Protein AF-A0A8T2N1J2-F1 (afdb_monomer)

Sequence (140 aa):
MSVLRSAQTMQNAIAAMQRLYGLNVTGRLDKTTIDWMKKPRCGVPDQQGGGSKLNVRKRRYALTGQKWQHKHITYSIKNVTPKVGVSETHDAIRRAFDVWQNVTPLRFEAVPYSALENGRRDVDITIIFASGFHGDSSPF

Mean predicted aligned error: 7.98 Å

Radius of gyration: 19.98 Å; Cα contacts (8 Å, |Δi|>4): 102; chains: 1; bounding box: 44×34×48 Å

Organism: NCBI:txid121402

Structure (mmCIF, N/CA/C/O backbone):
data_AF-A0A8T2N1J2-F1
#
_entry.id   AF-A0A8T2N1J2-F1
#
loop_
_atom_site.group_PDB
_atom_site.id
_atom_site.type_symbol
_atom_site.label_atom_id
_atom_site.label_alt_id
_atom_site.label_comp_id
_atom_site.label_asym_id
_atom_site.label_entity_id
_atom_site.label_seq_id
_atom_site.pdbx_PDB_ins_code
_atom_site.Cartn_x
_atom_site.Cartn_y
_atom_site.Cartn_z
_atom_site.occupancy
_atom_site.B_iso_or_equiv
_atom_site.auth_seq_id
_atom_site.auth_comp_id
_atom_site.auth_asym_id
_atom_site.auth_atom_id
_atom_site.pdbx_PDB_model_num
ATOM 1 N N . MET A 1 1 ? 4.612 20.631 18.679 1.00 34.44 1 MET A N 1
ATOM 2 C CA . MET A 1 1 ? 3.423 21.100 19.426 1.00 34.44 1 MET A CA 1
ATOM 3 C C . MET A 1 1 ? 2.444 19.939 19.548 1.00 34.44 1 MET A C 1
ATOM 5 O O . MET A 1 1 ? 1.762 19.625 18.583 1.00 34.44 1 MET A O 1
ATOM 9 N N . SER A 1 2 ? 2.453 19.232 20.683 1.00 43.12 2 SER A N 1
ATOM 10 C CA . SER A 1 2 ? 1.501 18.147 20.954 1.00 43.12 2 SER A CA 1
ATOM 11 C C . SER A 1 2 ? 0.133 18.766 21.230 1.00 43.12 2 SER A C 1
ATOM 13 O O . SER A 1 2 ? -0.025 19.502 22.201 1.00 43.12 2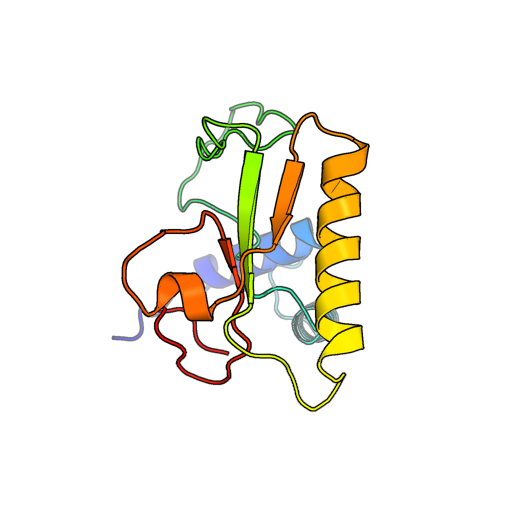 SER A O 1
ATOM 15 N N . VAL A 1 3 ? -0.842 18.532 20.353 1.00 56.34 3 VAL A N 1
ATOM 16 C CA . VAL A 1 3 ? -2.223 18.952 20.603 1.00 56.34 3 VAL A CA 1
ATOM 17 C C . VAL A 1 3 ? -2.796 17.976 21.626 1.00 56.34 3 VAL A C 1
ATOM 19 O O . VAL A 1 3 ? -3.060 16.821 21.291 1.00 56.34 3 VAL A O 1
ATOM 22 N N . LEU A 1 4 ? -2.956 18.414 22.878 1.00 55.84 4 LEU A N 1
ATOM 23 C CA . LEU A 1 4 ? -3.647 17.636 23.907 1.00 55.84 4 LEU A CA 1
ATOM 24 C C . LEU A 1 4 ? -5.074 17.353 23.419 1.00 55.84 4 LEU A C 1
ATOM 26 O O . LEU A 1 4 ? -5.925 18.241 23.378 1.00 55.84 4 LEU A O 1
ATOM 30 N N . ARG A 1 5 ? -5.334 16.115 22.989 1.00 72.38 5 ARG A N 1
ATOM 31 C CA . ARG A 1 5 ? -6.683 15.680 22.621 1.00 72.38 5 ARG A CA 1
ATOM 32 C C . ARG A 1 5 ? -7.492 15.487 23.896 1.00 72.38 5 ARG A C 1
ATOM 34 O O . ARG A 1 5 ? -7.012 14.865 24.841 1.00 72.38 5 ARG A O 1
ATOM 41 N N . SER A 1 6 ? -8.725 15.990 23.912 1.00 86.25 6 SER A N 1
ATOM 42 C CA . SER A 1 6 ? -9.620 15.773 25.051 1.00 86.25 6 SER A CA 1
ATOM 43 C C . SER A 1 6 ? -9.864 14.273 25.274 1.00 86.25 6 SER A C 1
ATOM 45 O O . SER A 1 6 ? -9.854 13.485 24.320 1.00 86.25 6 SER A O 1
ATOM 47 N N . ALA A 1 7 ? -10.138 13.879 26.520 1.00 88.06 7 ALA A N 1
ATOM 48 C CA . ALA A 1 7 ? -10.498 12.499 26.852 1.00 88.06 7 ALA A CA 1
ATOM 49 C C . ALA A 1 7 ? -11.691 12.005 26.012 1.00 88.06 7 ALA A C 1
ATOM 51 O O . ALA A 1 7 ? -11.668 10.889 25.494 1.00 88.06 7 ALA A O 1
ATOM 52 N N . GLN A 1 8 ? -12.677 12.878 25.776 1.00 88.56 8 GLN A N 1
ATOM 53 C CA . GLN A 1 8 ? -13.832 12.578 24.932 1.00 88.56 8 GLN A CA 1
ATOM 54 C C . GLN A 1 8 ? -13.435 12.309 23.475 1.00 88.56 8 GLN A C 1
ATOM 56 O O . GLN A 1 8 ? -13.939 11.379 22.847 1.00 88.56 8 GLN A O 1
ATOM 61 N N . THR A 1 9 ? -12.508 13.100 22.925 1.00 89.25 9 THR A N 1
ATOM 62 C CA . THR A 1 9 ? -11.993 12.897 21.563 1.00 89.25 9 THR A CA 1
ATOM 63 C C . THR A 1 9 ? -11.314 11.536 21.432 1.00 89.25 9 THR A C 1
ATOM 65 O O . THR A 1 9 ? -11.528 10.840 20.440 1.00 89.25 9 THR A O 1
ATOM 68 N N . MET A 1 10 ? -10.528 11.135 22.433 1.00 91.00 10 MET A N 1
ATOM 69 C CA . MET A 1 10 ? -9.857 9.834 22.448 1.00 91.00 10 MET A CA 1
ATOM 70 C C . MET A 1 10 ? -10.852 8.678 22.570 1.00 91.00 10 MET A C 1
ATOM 72 O O . MET A 1 10 ? -10.769 7.724 21.801 1.00 91.00 10 MET A O 1
ATOM 76 N N . GLN A 1 11 ? -11.834 8.790 23.466 1.00 94.12 11 GLN A N 1
ATOM 77 C CA . GLN A 1 11 ? -12.882 7.782 23.637 1.00 94.12 11 GLN A CA 1
ATOM 78 C C . GLN A 1 11 ? -13.684 7.570 22.343 1.00 94.12 11 GLN A C 1
ATOM 80 O O . GLN A 1 11 ? -13.913 6.435 21.923 1.00 94.12 11 GLN A O 1
ATOM 85 N N . ASN A 1 12 ? -14.052 8.660 21.664 1.00 92.62 12 ASN A N 1
ATOM 86 C CA . ASN A 1 12 ? -14.767 8.603 20.389 1.00 92.62 12 ASN A CA 1
ATOM 87 C C . ASN A 1 12 ? -13.917 7.963 19.281 1.00 92.62 12 ASN A C 1
ATOM 89 O O . ASN A 1 12 ? -14.438 7.184 18.483 1.00 92.62 12 ASN A O 1
ATOM 93 N N . ALA A 1 13 ? -12.614 8.258 19.237 1.00 92.25 13 ALA A N 1
ATOM 94 C CA . ALA A 1 13 ? -11.695 7.659 18.271 1.00 92.25 13 ALA A CA 1
ATOM 95 C C . ALA A 1 13 ? -11.524 6.148 18.501 1.00 92.25 13 ALA A C 1
ATOM 97 O O . ALA A 1 13 ? -11.576 5.371 17.547 1.00 92.25 13 ALA A O 1
ATOM 98 N N . ILE A 1 14 ? -11.399 5.719 19.762 1.00 95.19 14 ILE A N 1
ATOM 99 C CA . ILE A 1 14 ? -11.339 4.298 20.125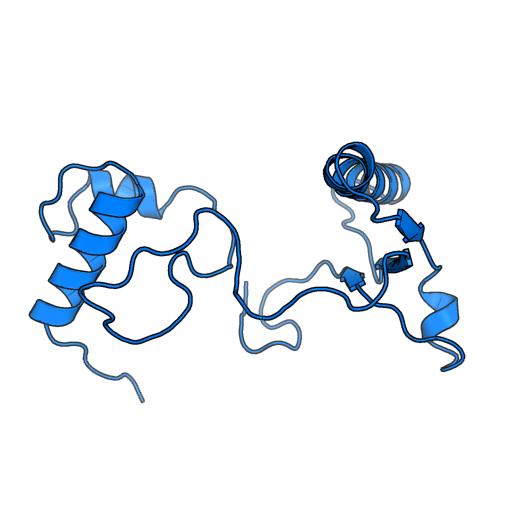 1.00 95.19 14 ILE A CA 1
ATOM 100 C C . ILE A 1 14 ? -12.637 3.593 19.722 1.00 95.19 14 ILE A C 1
ATOM 102 O O . ILE A 1 14 ? -12.593 2.560 19.058 1.00 95.19 14 ILE A O 1
ATOM 106 N N . ALA A 1 15 ? -13.793 4.181 20.036 1.00 95.06 15 ALA A N 1
ATOM 107 C CA . ALA A 1 15 ? -15.091 3.628 19.654 1.00 95.06 15 ALA A CA 1
ATOM 108 C C . ALA A 1 15 ? -15.268 3.530 18.126 1.00 95.06 15 ALA A C 1
ATOM 110 O O . ALA A 1 15 ? -15.899 2.596 17.626 1.00 95.06 15 ALA A O 1
ATOM 111 N N . ALA A 1 16 ? -14.723 4.485 17.365 1.00 93.25 16 ALA A N 1
ATOM 112 C CA . ALA A 1 16 ? -14.741 4.450 15.904 1.00 93.25 16 ALA A CA 1
ATOM 113 C C . ALA A 1 16 ? -13.889 3.299 15.348 1.00 93.25 16 ALA A C 1
ATOM 115 O O . ALA A 1 16 ? -14.363 2.572 14.475 1.00 93.25 16 ALA A O 1
ATOM 116 N N . MET A 1 17 ? -12.682 3.098 15.887 1.00 94.50 17 MET A N 1
ATOM 117 C CA . MET A 1 17 ? -11.821 1.966 15.535 1.00 94.50 17 MET A CA 1
ATOM 118 C C . MET A 1 17 ? -12.496 0.638 15.891 1.00 94.50 17 MET A C 1
ATOM 120 O O . MET A 1 17 ? -12.665 -0.208 15.019 1.00 94.50 17 MET A O 1
ATOM 124 N N . GLN A 1 18 ? -12.979 0.478 17.125 1.00 96.88 18 GLN A N 1
ATOM 125 C CA . GLN A 1 18 ? -13.670 -0.739 17.564 1.00 96.88 18 GLN A CA 1
ATOM 126 C C . GLN A 1 18 ? -14.821 -1.108 16.625 1.00 96.88 18 GLN A C 1
ATOM 128 O O . GLN A 1 18 ? -14.904 -2.245 16.173 1.00 96.88 18 GLN A O 1
ATOM 133 N N . ARG A 1 19 ? -15.657 -0.131 16.252 1.00 94.94 19 ARG A N 1
ATOM 134 C CA . ARG A 1 19 ? -16.758 -0.340 15.303 1.00 94.94 19 ARG A CA 1
ATOM 135 C C . ARG A 1 19 ? -16.269 -0.786 13.924 1.00 94.94 19 ARG A C 1
ATOM 137 O O . ARG A 1 19 ? -16.893 -1.655 13.326 1.00 94.94 19 ARG A O 1
ATOM 144 N N . LEU A 1 20 ? -15.188 -0.194 13.414 1.00 91.19 20 LEU A N 1
ATOM 145 C CA . LEU A 1 20 ? -14.639 -0.538 12.101 1.00 91.19 20 LEU A CA 1
ATOM 146 C C . LEU A 1 20 ? -14.106 -1.976 12.055 1.00 91.19 20 LEU A C 1
ATOM 148 O O . LEU A 1 20 ? -14.347 -2.684 11.084 1.00 91.19 20 LEU A O 1
ATOM 152 N N . TYR A 1 21 ? -13.410 -2.402 13.108 1.00 92.56 21 TYR A N 1
ATOM 153 C CA . TYR A 1 21 ? -12.805 -3.733 13.203 1.00 92.56 21 TYR A CA 1
ATOM 154 C C . TYR A 1 21 ? -13.753 -4.792 13.796 1.00 92.56 21 TYR A C 1
ATOM 156 O O . TYR A 1 21 ? -13.332 -5.919 14.044 1.00 92.56 21 TYR A O 1
ATOM 164 N N . GLY A 1 22 ? -15.028 -4.451 14.026 1.00 94.50 22 GLY A N 1
ATOM 165 C CA . GLY A 1 22 ? -16.039 -5.384 14.536 1.00 94.50 22 GLY A CA 1
ATOM 166 C C . GLY A 1 22 ? -15.837 -5.808 15.995 1.00 94.50 22 GLY A C 1
ATOM 167 O O . GLY A 1 22 ? -16.270 -6.889 16.385 1.00 94.50 22 GLY A O 1
ATOM 168 N N . LEU A 1 23 ? -15.171 -4.983 16.805 1.00 96.75 23 LEU A N 1
ATOM 169 C CA . LEU A 1 23 ? -14.991 -5.206 18.240 1.00 96.75 23 LEU A CA 1
ATOM 170 C C . LEU A 1 23 ? -16.203 -4.708 19.028 1.00 96.75 23 LEU A C 1
ATOM 172 O O . LEU A 1 23 ? -16.972 -3.866 18.557 1.00 96.75 23 LEU A O 1
ATOM 176 N N . ASN A 1 24 ? -16.333 -5.170 20.274 1.00 96.94 24 ASN A N 1
ATOM 177 C CA . ASN A 1 24 ? -17.298 -4.581 21.193 1.00 96.94 24 ASN A CA 1
ATOM 178 C C . ASN A 1 24 ? -16.966 -3.095 21.416 1.00 96.94 24 ASN A C 1
ATOM 180 O O . ASN A 1 24 ? -15.828 -2.743 21.734 1.00 96.94 24 ASN A O 1
ATOM 184 N N . VAL A 1 25 ? -17.954 -2.220 21.235 1.00 97.31 25 VAL A N 1
ATOM 185 C CA . VAL A 1 25 ? -17.746 -0.768 21.254 1.00 97.31 25 VAL A CA 1
ATOM 186 C C . VAL A 1 25 ? -17.809 -0.269 22.694 1.00 97.31 25 VAL A C 1
ATOM 188 O O . VAL A 1 25 ? -18.865 0.102 23.196 1.00 97.31 25 VAL A O 1
ATOM 191 N N . THR A 1 26 ? -16.660 -0.261 23.364 1.00 96.00 26 THR A N 1
ATOM 192 C CA . THR A 1 26 ? -16.511 0.210 24.750 1.00 96.00 26 THR A CA 1
ATOM 193 C C . THR A 1 26 ? -16.051 1.668 24.824 1.00 96.00 26 THR A C 1
ATOM 195 O O . THR A 1 26 ? -16.237 2.332 25.842 1.00 96.00 26 THR A O 1
ATOM 198 N N . GLY A 1 27 ? -15.406 2.174 23.766 1.00 95.25 27 GLY A N 1
ATOM 199 C CA . GLY A 1 27 ? -14.699 3.458 23.761 1.00 95.25 27 GLY A CA 1
ATOM 200 C C . GLY A 1 27 ? -13.459 3.482 24.662 1.00 95.25 27 GLY A C 1
ATOM 201 O O . GLY A 1 27 ? -12.814 4.518 24.800 1.00 95.25 27 GLY A O 1
ATOM 202 N N . ARG A 1 28 ? -13.105 2.356 25.287 1.00 96.38 28 ARG A N 1
ATOM 203 C CA . ARG A 1 28 ? -11.977 2.239 26.212 1.00 96.38 28 ARG A CA 1
ATOM 204 C C . ARG A 1 28 ? -10.862 1.450 25.552 1.00 96.38 28 ARG A C 1
ATOM 206 O O . ARG A 1 28 ? -11.111 0.528 24.782 1.00 96.38 28 ARG A O 1
ATOM 213 N N . LEU A 1 29 ? -9.626 1.798 25.888 1.00 95.19 29 LEU A N 1
ATOM 214 C CA . LEU A 1 29 ? -8.449 1.066 25.436 1.00 95.19 29 LEU A CA 1
ATOM 215 C C . LEU A 1 29 ? -8.294 -0.226 26.257 1.00 95.19 29 LEU A C 1
ATOM 217 O O . LEU A 1 29 ? -7.435 -0.331 27.127 1.00 95.19 29 LEU A O 1
ATOM 221 N N . ASP A 1 30 ? -9.197 -1.177 26.035 1.00 95.81 30 ASP A N 1
ATOM 222 C CA . ASP A 1 30 ? -9.158 -2.493 26.668 1.00 95.81 30 ASP A CA 1
ATOM 223 C C . ASP A 1 30 ? -8.128 -3.422 26.005 1.00 95.81 30 ASP A C 1
ATOM 225 O O . ASP A 1 30 ? -7.605 -3.151 24.921 1.00 95.81 30 ASP A O 1
ATOM 229 N N . LYS A 1 31 ? -7.823 -4.542 26.673 1.00 97.62 31 LYS A N 1
ATOM 230 C CA . LYS A 1 31 ? -6.826 -5.517 26.206 1.00 97.62 31 LYS A CA 1
ATOM 231 C C . LYS A 1 31 ? -7.109 -6.001 24.782 1.00 97.62 31 LYS A C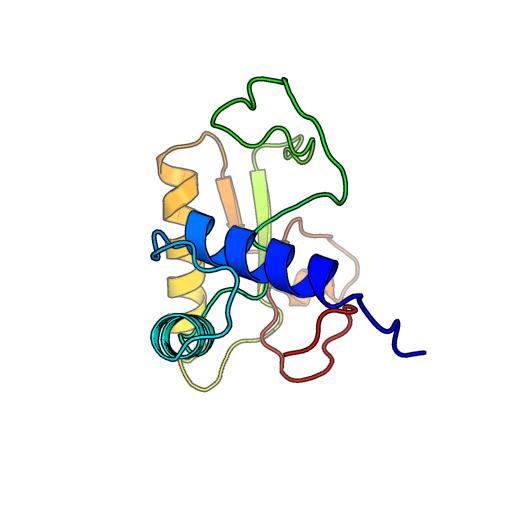 1
ATOM 233 O O . LYS A 1 31 ? -6.194 -6.054 23.969 1.00 97.62 31 LYS A O 1
ATOM 238 N N . THR A 1 32 ? -8.374 -6.275 24.465 1.00 96.88 32 THR A N 1
ATOM 239 C CA . THR A 1 32 ? -8.778 -6.739 23.129 1.00 96.88 32 THR A CA 1
ATOM 240 C C . THR A 1 32 ? -8.480 -5.674 22.077 1.00 96.88 32 THR A C 1
ATOM 242 O O . THR A 1 32 ? -7.890 -5.969 21.041 1.00 96.88 32 THR A O 1
ATOM 245 N N . THR A 1 33 ? -8.825 -4.418 22.361 1.00 96.56 33 THR A N 1
ATOM 246 C CA . THR A 1 33 ? -8.543 -3.277 21.485 1.00 96.56 33 THR A CA 1
ATOM 247 C C . THR A 1 33 ? -7.038 -3.113 21.256 1.00 96.56 33 THR A C 1
ATOM 249 O O . THR A 1 33 ? -6.608 -2.957 20.115 1.00 96.56 33 THR A O 1
ATOM 252 N N . ILE A 1 34 ? -6.222 -3.218 22.312 1.00 97.06 34 ILE A N 1
ATOM 253 C CA . ILE A 1 34 ? -4.754 -3.143 22.220 1.00 97.06 34 ILE A CA 1
ATOM 254 C C . ILE A 1 34 ? -4.193 -4.278 21.356 1.00 97.06 34 ILE A C 1
ATOM 256 O O . ILE A 1 34 ? -3.355 -4.032 20.486 1.00 97.06 34 ILE A O 1
ATOM 260 N N . ASP A 1 35 ? -4.651 -5.511 21.568 1.00 97.12 35 ASP A N 1
ATOM 261 C CA . ASP A 1 35 ? -4.182 -6.679 20.820 1.00 97.12 35 ASP A CA 1
ATOM 262 C C . ASP A 1 35 ? -4.515 -6.554 19.326 1.00 97.12 35 ASP A C 1
ATOM 264 O O . ASP A 1 35 ? -3.703 -6.910 18.469 1.00 97.12 35 ASP A O 1
ATOM 268 N N . TRP A 1 36 ? -5.665 -5.962 18.992 1.00 96.00 36 TRP A N 1
ATOM 269 C CA . TRP A 1 36 ? -6.004 -5.605 17.616 1.00 96.00 36 TRP A CA 1
ATOM 270 C C . TRP A 1 36 ? -5.120 -4.492 17.057 1.00 96.00 36 TRP A C 1
ATOM 272 O O . TRP A 1 36 ? -4.655 -4.600 15.921 1.00 96.00 36 TRP A O 1
ATOM 282 N N . MET A 1 37 ? -4.845 -3.442 17.838 1.00 95.38 37 MET A N 1
ATOM 283 C CA . MET A 1 37 ? -3.964 -2.340 17.431 1.00 95.38 37 MET A CA 1
ATOM 284 C C . MET A 1 37 ? -2.542 -2.810 17.095 1.00 95.38 37 MET A C 1
ATOM 286 O O . MET A 1 37 ? -1.945 -2.290 16.157 1.00 95.38 37 MET A O 1
ATOM 290 N N . LYS A 1 38 ? -2.035 -3.833 17.793 1.00 96.19 38 LYS A N 1
ATOM 291 C CA . LYS A 1 38 ? -0.692 -4.404 17.590 1.00 96.19 38 LYS A CA 1
ATOM 292 C C . LYS A 1 38 ? -0.543 -5.294 16.351 1.00 96.19 38 LYS A C 1
ATOM 294 O O . LYS A 1 38 ? 0.583 -5.630 15.992 1.00 96.19 38 LYS A O 1
ATOM 299 N N . LYS A 1 39 ? -1.636 -5.708 15.700 1.00 96.00 39 LYS A N 1
ATOM 300 C CA . LYS A 1 39 ? -1.552 -6.524 14.477 1.00 96.00 39 LYS A CA 1
ATOM 301 C C . LYS A 1 39 ? -0.916 -5.712 13.332 1.00 96.00 39 LYS A C 1
ATOM 303 O O . LYS A 1 39 ? -1.303 -4.549 13.159 1.00 96.00 39 LYS A O 1
ATOM 308 N N . PRO A 1 40 ? -0.001 -6.308 12.536 1.00 96.00 40 PRO A N 1
ATOM 309 C CA . PRO A 1 40 ? 0.538 -5.673 11.335 1.00 96.00 40 PRO A CA 1
ATOM 310 C C . PRO A 1 40 ? -0.585 -5.199 10.410 1.00 96.00 40 PRO A C 1
ATOM 312 O O . PRO A 1 40 ? -1.575 -5.907 10.216 1.00 96.00 40 PRO A O 1
ATOM 315 N N . ARG A 1 41 ? -0.445 -3.993 9.862 1.00 94.56 41 ARG A N 1
ATOM 316 C CA . ARG A 1 41 ? -1.490 -3.302 9.097 1.00 94.56 41 ARG A CA 1
ATOM 317 C C . ARG A 1 41 ? -0.883 -2.408 8.018 1.00 94.56 41 ARG A C 1
ATOM 319 O O . ARG A 1 41 ? 0.312 -2.128 8.046 1.00 94.56 41 ARG A O 1
ATOM 326 N N . CYS A 1 42 ? -1.718 -1.949 7.091 1.00 94.00 42 CYS A N 1
ATOM 327 C CA . CYS A 1 42 ? -1.346 -0.914 6.129 1.00 94.00 42 CYS A CA 1
ATOM 328 C C . CYS A 1 42 ? -1.141 0.438 6.842 1.00 94.00 42 CYS A C 1
ATOM 330 O O . CYS A 1 42 ? -1.832 0.728 7.818 1.00 94.00 42 CYS A O 1
ATOM 332 N N . GLY A 1 43 ? -0.218 1.268 6.345 1.00 91.75 43 GLY A N 1
ATOM 333 C CA . GLY A 1 43 ? 0.013 2.627 6.856 1.00 91.75 43 GLY A CA 1
ATOM 334 C C . GLY A 1 43 ? -1.033 3.662 6.420 1.00 91.75 43 GLY A C 1
ATOM 335 O O . GLY A 1 43 ? -1.044 4.775 6.938 1.00 91.75 43 GLY A O 1
ATOM 336 N N . VAL A 1 44 ? -1.922 3.317 5.483 1.00 88.88 44 VAL A N 1
ATOM 337 C CA . VAL A 1 44 ? -2.981 4.218 5.005 1.00 88.88 44 VAL A CA 1
ATOM 338 C C . VAL A 1 44 ? -4.069 4.371 6.079 1.00 88.88 44 VAL A C 1
ATOM 340 O O . VAL A 1 44 ? -4.557 3.360 6.584 1.00 88.88 44 VAL A O 1
ATOM 343 N N . PRO A 1 45 ? -4.510 5.601 6.413 1.00 88.62 45 PRO A N 1
ATOM 344 C CA . PRO A 1 45 ? -5.587 5.811 7.375 1.00 88.62 45 PRO A CA 1
ATOM 345 C C . PRO A 1 45 ? -6.910 5.150 6.964 1.00 88.62 45 PRO A C 1
ATOM 347 O O . PRO A 1 45 ? -7.405 5.348 5.850 1.00 88.62 45 PRO A 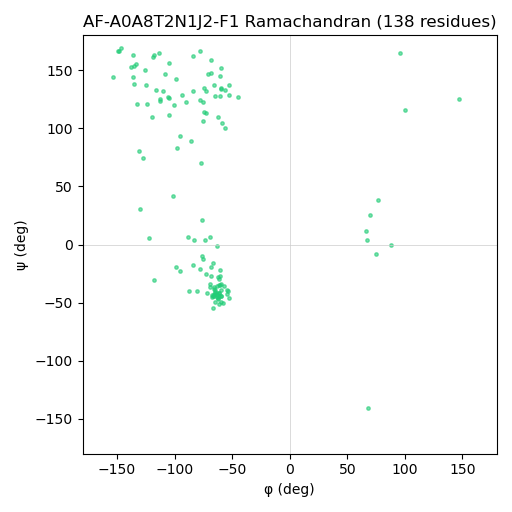O 1
ATOM 350 N N . ASP A 1 46 ? -7.531 4.460 7.922 1.00 87.19 46 ASP A N 1
ATOM 351 C CA . ASP A 1 46 ? -8.825 3.782 7.766 1.00 87.19 46 ASP A CA 1
ATOM 352 C C . ASP A 1 46 ? -9.991 4.741 7.450 1.00 87.19 46 ASP A C 1
ATOM 354 O O . ASP A 1 46 ? -10.988 4.370 6.827 1.00 87.19 46 ASP A O 1
ATOM 358 N N . GLN A 1 47 ? -9.887 5.994 7.899 1.00 73.69 47 GLN A N 1
ATOM 359 C CA . GLN A 1 47 ? -10.867 7.047 7.652 1.00 73.69 47 GLN A CA 1
ATOM 360 C C . GLN A 1 47 ? -10.203 8.192 6.888 1.00 73.69 47 GLN A C 1
ATOM 362 O O . GLN A 1 47 ? -9.386 8.931 7.432 1.00 73.69 47 GLN A O 1
ATOM 367 N N . GLN A 1 48 ? -10.579 8.354 5.620 1.00 62.38 48 GLN A N 1
ATOM 368 C CA . GLN A 1 48 ? -10.153 9.480 4.790 1.00 62.38 48 GLN A CA 1
ATOM 369 C C . GLN A 1 48 ? -11.150 10.640 4.937 1.00 62.38 48 GLN A C 1
ATOM 371 O O . GLN A 1 48 ? -12.345 10.484 4.673 1.00 62.38 48 GLN A O 1
ATOM 376 N N . GLY A 1 49 ? -10.643 11.804 5.357 1.00 56.44 49 GLY A N 1
ATOM 377 C CA . GLY A 1 49 ? -11.402 13.047 5.522 1.00 56.44 49 GLY A CA 1
ATOM 378 C C . GLY A 1 49 ? -11.799 13.337 6.972 1.00 56.44 49 GLY A C 1
ATOM 379 O O . GLY A 1 49 ? -12.595 12.621 7.576 1.00 56.44 49 GLY A O 1
ATOM 380 N N . GLY A 1 50 ? -11.270 14.431 7.525 1.00 46.62 50 GLY A N 1
ATOM 381 C CA . GLY A 1 50 ? -11.780 15.019 8.760 1.00 46.62 50 GLY A CA 1
ATOM 382 C C . GLY A 1 50 ? -13.092 15.740 8.470 1.00 46.62 50 GLY A C 1
ATOM 383 O O . GLY A 1 50 ? -13.103 16.718 7.732 1.00 46.62 50 GLY A O 1
ATOM 384 N N . GLY A 1 51 ? -14.204 15.258 9.019 1.00 42.22 51 GLY A N 1
ATOM 385 C CA . GLY A 1 51 ? -15.463 15.998 8.974 1.00 42.22 51 GLY A CA 1
ATOM 386 C C . GLY A 1 51 ? -16.698 15.118 8.879 1.00 42.22 51 GLY A C 1
ATOM 387 O O . GLY A 1 51 ? -16.861 14.305 7.970 1.00 42.22 51 GLY A O 1
ATOM 388 N N . SER A 1 52 ? -17.595 15.338 9.830 1.00 49.16 52 SER A N 1
ATOM 389 C CA . SER A 1 52 ? -18.979 14.895 9.827 1.00 49.16 52 SER A CA 1
ATOM 390 C C . SER A 1 52 ? -19.663 15.135 8.476 1.00 49.16 52 SER A C 1
ATOM 392 O O . SER A 1 52 ? -19.745 16.253 7.979 1.00 49.16 52 SER A O 1
ATOM 394 N N . LYS A 1 53 ? -20.262 14.084 7.916 1.00 47.06 53 LYS A N 1
ATOM 395 C CA . LYS A 1 53 ? -21.488 14.222 7.123 1.00 47.06 53 LYS A CA 1
ATOM 396 C C . LYS A 1 53 ? -22.471 13.180 7.627 1.00 47.06 53 LYS A C 1
ATOM 398 O O . LYS A 1 53 ? -22.582 12.085 7.080 1.00 47.06 53 LYS A O 1
ATOM 403 N N . LEU A 1 54 ? -23.118 13.519 8.741 1.00 47.59 54 LEU A N 1
ATOM 404 C CA . LEU A 1 54 ? -24.385 12.906 9.117 1.00 47.59 54 LEU A CA 1
ATOM 405 C C . LEU A 1 54 ? -25.319 13.055 7.899 1.00 47.59 54 LEU A C 1
ATOM 407 O O . LEU A 1 54 ? -25.439 14.146 7.349 1.00 47.59 54 LEU A O 1
ATOM 411 N N . ASN A 1 55 ? -25.921 11.948 7.462 1.00 48.38 55 ASN A N 1
ATOM 412 C CA . ASN A 1 55 ? -26.986 11.877 6.450 1.00 48.38 55 ASN A CA 1
ATOM 413 C C . ASN A 1 55 ? -26.637 12.031 4.957 1.00 48.38 55 ASN A C 1
ATOM 415 O O . ASN A 1 55 ? -27.451 12.541 4.192 1.00 48.38 55 ASN A O 1
ATOM 419 N N . VAL A 1 56 ? -25.515 11.483 4.474 1.00 54.28 56 VAL A N 1
ATOM 420 C CA . VAL A 1 56 ? -25.390 11.179 3.030 1.00 54.28 56 VAL A CA 1
ATOM 421 C C . VAL A 1 56 ? -25.047 9.707 2.832 1.00 54.28 56 VAL A C 1
ATOM 423 O O . VAL A 1 56 ? -24.016 9.234 3.311 1.00 54.28 56 VAL A O 1
ATOM 426 N N . ARG A 1 57 ? -25.903 8.975 2.103 1.00 55.44 57 ARG A N 1
ATOM 427 C CA . ARG A 1 57 ? -25.644 7.600 1.646 1.00 55.44 57 ARG A CA 1
ATOM 428 C C . ARG A 1 57 ? -24.337 7.588 0.848 1.00 55.44 57 ARG A C 1
ATOM 430 O O . ARG A 1 57 ? -24.319 7.966 -0.322 1.00 55.44 57 ARG A O 1
ATOM 437 N N . LYS A 1 58 ? -23.232 7.166 1.471 1.00 56.94 58 LYS A N 1
ATOM 438 C CA . LYS A 1 58 ? -21.957 6.974 0.769 1.00 56.94 58 LYS A CA 1
ATOM 439 C C . LYS A 1 58 ? -22.132 5.840 -0.244 1.00 56.94 58 LYS A C 1
ATOM 441 O O . LYS A 1 58 ? -22.626 4.765 0.099 1.00 56.94 58 LYS A O 1
ATOM 446 N N . ARG A 1 59 ? -21.776 6.084 -1.510 1.00 56.81 59 ARG A N 1
ATOM 447 C CA . ARG A 1 59 ? -21.738 5.022 -2.528 1.00 56.81 59 ARG A CA 1
ATOM 448 C C . ARG A 1 59 ? -20.723 3.959 -2.082 1.00 56.81 59 ARG A C 1
ATOM 450 O O . ARG A 1 59 ? -19.712 4.298 -1.479 1.00 56.81 59 ARG A O 1
ATOM 457 N N . ARG A 1 60 ? -20.987 2.679 -2.379 1.00 57.72 60 ARG A N 1
ATOM 458 C CA . ARG A 1 60 ? -20.144 1.524 -1.985 1.00 57.72 60 ARG A CA 1
ATOM 459 C C . ARG A 1 60 ? -18.785 1.452 -2.705 1.00 57.72 60 ARG A C 1
ATOM 461 O O . ARG A 1 60 ? -18.081 0.463 -2.571 1.00 57.72 60 ARG A O 1
ATOM 468 N N . TYR A 1 61 ? -18.437 2.466 -3.487 1.00 56.88 61 TYR A N 1
ATOM 469 C CA . TYR A 1 61 ? -17.202 2.538 -4.255 1.00 56.88 61 TYR A CA 1
ATOM 470 C C . TYR A 1 61 ? -16.556 3.911 -4.070 1.00 56.88 61 TYR A C 1
ATOM 472 O O . TYR A 1 61 ? -17.238 4.891 -3.753 1.00 56.88 61 TYR A O 1
ATOM 480 N N . ALA A 1 62 ? -15.240 3.974 -4.263 1.00 53.75 62 ALA A N 1
ATOM 481 C CA . ALA A 1 62 ? -14.468 5.194 -4.091 1.00 53.75 62 ALA A CA 1
ATOM 482 C C . ALA A 1 62 ? -14.930 6.276 -5.085 1.00 53.75 62 ALA A C 1
ATOM 484 O O . ALA A 1 62 ? -14.693 6.193 -6.286 1.00 53.75 62 ALA A O 1
ATOM 485 N N . LEU A 1 63 ? -15.588 7.312 -4.563 1.00 52.91 63 LEU A N 1
ATOM 486 C CA . LEU A 1 63 ? -15.701 8.626 -5.197 1.00 52.91 63 LEU A CA 1
ATOM 487 C C . LEU A 1 63 ? -14.702 9.585 -4.537 1.00 52.91 63 LEU A C 1
ATOM 489 O O . LEU A 1 63 ? -15.030 10.735 -4.266 1.00 52.91 63 LEU A O 1
ATOM 493 N N . THR A 1 64 ? -13.480 9.129 -4.251 1.00 56.03 64 THR A N 1
ATOM 494 C CA . THR A 1 64 ? -12.410 10.002 -3.730 1.00 56.03 64 THR A CA 1
ATOM 495 C C . THR A 1 64 ? -12.015 11.097 -4.730 1.00 56.03 64 THR A C 1
ATOM 497 O O . THR A 1 64 ? -11.146 11.906 -4.436 1.00 56.03 64 THR A O 1
ATOM 500 N N . GLY A 1 65 ? -12.627 11.128 -5.923 1.00 59.84 65 GLY A N 1
ATOM 501 C CA . GLY A 1 65 ? -12.281 12.030 -7.021 1.00 59.84 65 GLY A CA 1
ATOM 502 C C . GLY A 1 65 ? -10.995 11.623 -7.738 1.00 59.84 65 GLY A C 1
ATOM 503 O O . GLY A 1 65 ? -10.690 12.160 -8.796 1.00 59.84 65 GLY A O 1
ATOM 504 N N . GLN A 1 66 ? -10.267 10.642 -7.205 1.00 73.38 66 GLN A N 1
ATOM 505 C CA . GLN A 1 66 ? -8.984 10.195 -7.724 1.00 73.38 66 GLN A CA 1
ATOM 506 C C . GLN A 1 66 ? -9.189 8.964 -8.599 1.00 73.38 66 GLN A C 1
ATOM 508 O O . GLN A 1 66 ? -9.101 7.821 -8.157 1.00 73.38 66 GLN A O 1
ATOM 513 N N . LYS A 1 67 ? -9.548 9.227 -9.854 1.00 85.56 67 LYS A N 1
ATOM 514 C CA . LYS A 1 67 ? -9.638 8.231 -10.918 1.00 85.56 67 LYS A CA 1
ATOM 515 C C . LYS A 1 67 ? -8.602 8.588 -11.978 1.00 85.56 67 LYS A C 1
ATOM 517 O O . LYS A 1 67 ? -8.553 9.739 -12.411 1.00 85.56 67 LYS A O 1
ATOM 522 N N . TRP A 1 68 ? -7.839 7.596 -12.427 1.00 91.31 68 TRP A N 1
ATOM 523 C CA . TRP A 1 68 ? -6.972 7.750 -13.591 1.00 91.31 68 TRP A CA 1
ATOM 524 C C . TRP A 1 68 ? -7.779 8.201 -14.816 1.00 91.31 68 TRP A C 1
ATOM 526 O O . TRP A 1 68 ? -8.860 7.669 -15.097 1.00 91.31 68 TRP A O 1
ATOM 536 N N . GLN A 1 69 ? -7.264 9.206 -15.525 1.00 91.69 69 GLN A N 1
ATOM 537 C CA . GLN A 1 69 ? -7.896 9.739 -16.739 1.00 91.69 69 GLN A CA 1
ATOM 538 C C . GLN A 1 69 ? -7.650 8.838 -17.953 1.00 91.69 69 GLN A C 1
ATOM 540 O O . GLN A 1 69 ? -8.422 8.836 -18.910 1.00 91.69 69 GLN A O 1
ATOM 545 N N . HIS A 1 70 ? -6.616 8.009 -17.876 1.00 94.50 70 HIS A N 1
ATOM 546 C CA . HIS A 1 70 ? -6.250 7.005 -18.859 1.00 94.50 70 HIS A CA 1
ATOM 547 C C . HIS A 1 70 ? -6.323 5.603 -18.255 1.00 94.50 70 HIS A C 1
ATOM 549 O O . HIS A 1 70 ? -6.400 5.413 -17.043 1.00 94.50 70 HIS A O 1
ATOM 555 N N . LYS A 1 71 ? -6.358 4.599 -19.133 1.00 96.38 71 LYS A N 1
ATOM 556 C CA . LYS A 1 71 ? -6.437 3.184 -18.741 1.00 96.38 71 LYS A CA 1
ATOM 557 C C . LYS A 1 71 ? -5.083 2.482 -18.762 1.00 96.38 71 LYS A C 1
ATOM 559 O O . LYS A 1 71 ? -4.958 1.421 -18.167 1.00 96.38 71 LYS A O 1
ATOM 564 N N . HIS A 1 72 ? -4.107 3.042 -19.470 1.00 97.69 72 HIS A N 1
ATOM 565 C CA . HIS A 1 72 ? -2.778 2.466 -19.604 1.00 97.69 72 HIS A CA 1
ATOM 566 C C . HIS A 1 72 ? -1.835 3.075 -18.569 1.00 97.69 72 HIS A C 1
ATOM 568 O O . HIS A 1 72 ? -1.290 4.146 -18.796 1.00 97.69 72 HIS A O 1
ATOM 574 N N . ILE A 1 73 ? -1.713 2.417 -17.426 1.00 97.50 73 ILE A N 1
ATOM 575 C CA . ILE A 1 73 ? -0.964 2.892 -16.269 1.00 97.50 73 ILE A CA 1
ATOM 576 C C . ILE A 1 73 ? 0.451 2.324 -16.328 1.00 97.50 73 ILE A C 1
ATOM 578 O O . ILE A 1 73 ? 0.650 1.120 -16.458 1.00 97.50 73 ILE A O 1
ATOM 582 N N . THR A 1 74 ? 1.441 3.187 -16.206 1.00 96.69 74 THR A N 1
ATOM 583 C CA . THR A 1 74 ? 2.853 2.812 -16.169 1.00 96.69 74 THR A CA 1
ATOM 584 C C . THR A 1 74 ? 3.349 2.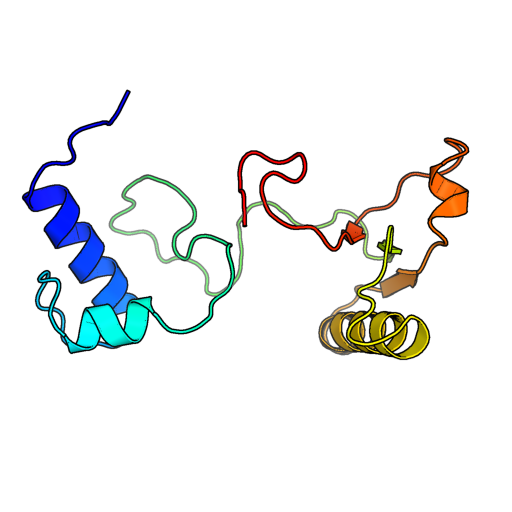767 -14.731 1.00 96.69 74 THR A C 1
ATOM 586 O O . THR A 1 74 ? 2.961 3.584 -13.895 1.00 96.69 74 THR A O 1
ATOM 589 N N . TYR A 1 75 ? 4.217 1.811 -14.415 1.00 97.12 75 TYR A N 1
ATOM 590 C CA . TYR A 1 75 ? 4.856 1.757 -13.107 1.00 97.12 75 TYR A CA 1
ATOM 591 C C . TYR A 1 75 ? 6.345 1.467 -13.213 1.00 97.12 75 TYR A C 1
ATOM 593 O O . TYR A 1 75 ? 6.804 0.811 -14.146 1.00 97.12 75 TYR A O 1
ATOM 601 N N . SER A 1 76 ? 7.099 1.924 -12.218 1.00 96.06 76 SER A N 1
ATOM 602 C CA . SER A 1 76 ? 8.523 1.635 -12.104 1.00 96.06 76 SER A CA 1
ATOM 603 C C . SER A 1 76 ? 8.905 1.266 -10.679 1.00 96.06 76 SER A C 1
ATOM 605 O O . SER A 1 76 ? 8.391 1.824 -9.711 1.00 96.06 76 SER A O 1
ATOM 607 N N . ILE A 1 77 ? 9.853 0.340 -10.556 1.00 96.00 77 ILE A N 1
ATOM 608 C CA . ILE A 1 77 ? 10.394 -0.133 -9.280 1.00 96.00 77 ILE A CA 1
ATOM 609 C C . ILE A 1 77 ? 11.775 0.495 -9.101 1.00 96.00 77 ILE A C 1
ATOM 611 O O . ILE A 1 77 ? 12.694 0.179 -9.853 1.00 96.00 77 ILE A O 1
ATOM 615 N N . LYS A 1 78 ? 11.917 1.406 -8.133 1.00 93.75 78 LYS A N 1
ATOM 616 C CA . LYS A 1 78 ? 13.174 2.132 -7.882 1.00 93.75 78 LYS A CA 1
ATOM 617 C C . LYS A 1 78 ? 14.248 1.240 -7.272 1.00 93.75 78 LYS A C 1
ATOM 619 O O . LYS A 1 78 ? 15.420 1.333 -7.613 1.00 93.75 78 LYS A O 1
ATOM 624 N N . ASN A 1 79 ? 13.846 0.406 -6.326 1.00 93.75 79 ASN A N 1
ATOM 625 C CA . ASN A 1 79 ? 14.706 -0.540 -5.637 1.00 93.75 79 ASN A CA 1
ATOM 626 C C . ASN A 1 79 ? 13.900 -1.785 -5.262 1.00 93.75 79 ASN A C 1
ATOM 628 O O . ASN A 1 79 ? 12.672 -1.782 -5.309 1.00 93.75 79 ASN A O 1
ATOM 632 N N . VAL A 1 80 ? 14.594 -2.853 -4.884 1.00 94.25 80 VAL A N 1
ATOM 633 C CA . VAL A 1 80 ? 13.979 -4.096 -4.407 1.00 94.25 80 VAL A CA 1
ATOM 634 C C . VAL A 1 80 ? 14.412 -4.380 -2.977 1.00 94.25 80 VAL A C 1
ATOM 636 O O . VAL A 1 80 ? 15.418 -3.852 -2.499 1.00 94.25 80 VAL A O 1
ATOM 639 N N . THR A 1 81 ? 13.670 -5.241 -2.284 1.00 86.44 81 THR A N 1
ATOM 640 C CA . THR A 1 81 ? 14.083 -5.710 -0.962 1.00 86.44 81 THR A CA 1
ATOM 641 C C . THR A 1 81 ? 15.056 -6.892 -1.080 1.00 86.44 81 THR A C 1
ATOM 643 O O . THR A 1 81 ? 14.753 -7.867 -1.776 1.00 86.44 81 THR A O 1
ATOM 646 N N . PRO A 1 82 ? 16.198 -6.880 -0.364 1.00 88.50 82 PRO A N 1
ATOM 647 C CA . PRO A 1 82 ? 17.134 -8.007 -0.375 1.00 88.50 82 PRO A CA 1
ATOM 648 C C . PRO A 1 82 ? 16.548 -9.263 0.284 1.00 88.50 82 PRO A C 1
ATOM 650 O O . PRO A 1 82 ? 17.061 -10.355 0.083 1.00 88.50 82 PRO A O 1
ATOM 653 N N . LYS A 1 83 ? 15.463 -9.126 1.060 1.00 92.25 83 LYS A N 1
ATOM 654 C CA . LYS A 1 83 ? 14.805 -10.247 1.746 1.00 92.25 83 LYS A CA 1
ATOM 655 C C . LYS A 1 83 ? 14.120 -11.225 0.791 1.00 92.25 83 LYS A C 1
ATOM 657 O O . LYS A 1 83 ? 13.913 -12.372 1.164 1.00 92.25 83 LYS A O 1
ATOM 662 N N . VAL A 1 84 ? 13.708 -10.745 -0.381 1.00 92.62 84 VAL A N 1
ATOM 663 C CA . VAL A 1 84 ? 12.896 -11.509 -1.341 1.00 92.62 84 VAL A CA 1
ATOM 664 C C . VAL A 1 84 ? 13.641 -11.714 -2.657 1.00 92.62 84 VAL A C 1
ATOM 666 O O . VAL A 1 84 ? 13.465 -12.753 -3.272 1.00 92.62 84 VAL A O 1
ATOM 669 N N . GLY A 1 85 ? 14.514 -10.782 -3.053 1.00 94.00 85 GLY A N 1
ATOM 670 C CA . GLY A 1 85 ? 15.261 -10.873 -4.309 1.00 94.00 85 GLY A CA 1
ATOM 671 C C . GLY A 1 85 ? 14.590 -10.112 -5.451 1.00 94.00 85 GLY A C 1
ATOM 672 O O . GLY A 1 85 ? 13.436 -9.686 -5.355 1.00 94.00 85 GLY A O 1
ATOM 673 N N . VAL A 1 86 ? 15.348 -9.873 -6.525 1.00 94.12 86 VAL A N 1
ATOM 674 C CA . VAL A 1 86 ? 14.900 -9.056 -7.665 1.00 94.12 86 VAL A CA 1
ATOM 675 C C . VAL A 1 86 ? 13.748 -9.740 -8.401 1.00 94.12 86 VAL A C 1
ATOM 677 O O . VAL A 1 86 ? 12.687 -9.136 -8.555 1.00 94.12 86 VAL A O 1
ATOM 680 N N . SER A 1 87 ? 13.940 -10.994 -8.822 1.00 95.50 87 SER A N 1
ATOM 681 C CA . SER A 1 87 ? 12.966 -11.725 -9.644 1.00 95.50 87 SER A CA 1
ATOM 682 C C . SER A 1 87 ? 11.627 -11.846 -8.924 1.00 95.50 87 SER A C 1
ATOM 684 O O . SER A 1 87 ? 10.586 -11.457 -9.445 1.00 95.50 87 SER A O 1
ATOM 686 N N . GLU A 1 88 ? 11.669 -12.290 -7.673 1.00 96.56 88 GLU A N 1
ATOM 687 C CA . GLU A 1 88 ? 10.506 -12.527 -6.831 1.00 96.56 88 GLU A CA 1
ATOM 688 C C . GLU A 1 88 ? 9.770 -11.224 -6.497 1.00 96.56 88 GLU A C 1
ATOM 690 O O . GLU A 1 88 ? 8.538 -11.211 -6.462 1.00 96.56 88 GLU A O 1
ATOM 695 N N . THR A 1 89 ? 10.497 -10.117 -6.297 1.00 96.00 89 THR A N 1
ATOM 696 C CA . THR A 1 89 ? 9.891 -8.792 -6.088 1.00 96.00 89 THR A CA 1
ATOM 697 C C . THR A 1 89 ? 9.137 -8.338 -7.337 1.00 96.00 89 THR A C 1
ATOM 699 O O . THR A 1 89 ? 7.973 -7.945 -7.244 1.00 96.00 89 THR A O 1
ATOM 702 N N . HIS A 1 90 ? 9.771 -8.419 -8.510 1.00 95.94 90 HIS A N 1
ATOM 703 C CA . HIS A 1 90 ? 9.144 -8.044 -9.779 1.00 95.94 90 HIS A CA 1
ATOM 704 C C . HIS A 1 90 ? 7.912 -8.906 -10.076 1.00 95.94 90 HIS A C 1
ATOM 706 O O . HIS A 1 90 ? 6.855 -8.378 -10.429 1.00 95.94 90 HIS A O 1
ATOM 712 N N . ASP A 1 91 ? 8.017 -10.216 -9.867 1.00 96.94 91 ASP A N 1
ATOM 713 C CA . ASP A 1 91 ? 6.915 -11.149 -10.061 1.00 96.94 91 ASP A CA 1
ATOM 714 C C . ASP A 1 91 ? 5.757 -10.915 -9.090 1.00 96.94 91 ASP A C 1
ATOM 716 O O . ASP A 1 91 ? 4.592 -10.973 -9.490 1.00 96.94 91 ASP A O 1
ATOM 720 N N . ALA A 1 92 ? 6.046 -10.631 -7.818 1.00 97.25 92 ALA A N 1
ATOM 721 C CA . ALA A 1 92 ? 5.018 -10.314 -6.833 1.00 97.25 92 ALA A CA 1
ATOM 722 C C . ALA A 1 92 ? 4.261 -9.030 -7.200 1.00 97.25 92 ALA A C 1
ATOM 724 O O . ALA A 1 92 ? 3.031 -9.012 -7.143 1.00 97.25 92 ALA A O 1
ATOM 725 N N . ILE A 1 93 ? 4.976 -7.985 -7.624 1.00 97.56 93 ILE A N 1
ATOM 726 C CA . ILE A 1 93 ? 4.376 -6.708 -8.030 1.00 97.56 93 ILE A CA 1
ATOM 727 C C . ILE A 1 93 ? 3.532 -6.880 -9.296 1.00 97.56 93 ILE A C 1
ATOM 729 O O . ILE A 1 93 ? 2.396 -6.410 -9.337 1.00 97.56 93 ILE A O 1
ATOM 733 N N . ARG A 1 94 ? 4.031 -7.611 -10.300 1.00 97.75 94 ARG A N 1
ATOM 734 C CA . ARG A 1 94 ? 3.265 -7.918 -11.516 1.00 97.75 94 ARG A CA 1
ATOM 735 C C . ARG A 1 94 ? 1.963 -8.647 -11.177 1.00 97.75 94 ARG A C 1
ATOM 737 O O . ARG A 1 94 ? 0.894 -8.199 -11.581 1.00 97.75 94 ARG A O 1
ATOM 744 N N . ARG A 1 95 ? 2.030 -9.712 -10.366 1.00 98.19 95 ARG A N 1
ATOM 745 C CA . ARG A 1 95 ? 0.830 -10.441 -9.921 1.00 98.19 95 ARG A CA 1
ATOM 746 C C . ARG A 1 95 ? -0.134 -9.556 -9.127 1.00 98.19 95 ARG A C 1
ATOM 748 O O . ARG A 1 95 ? -1.341 -9.735 -9.239 1.00 98.19 95 ARG A O 1
ATOM 755 N N . ALA A 1 96 ? 0.369 -8.604 -8.338 1.00 98.12 96 ALA A N 1
ATOM 756 C CA . ALA A 1 96 ? -0.477 -7.658 -7.612 1.00 98.12 96 ALA A CA 1
ATOM 757 C C . ALA A 1 96 ? -1.252 -6.725 -8.562 1.00 98.12 96 ALA A C 1
ATOM 759 O O . ALA A 1 96 ? -2.428 -6.451 -8.320 1.00 98.12 96 ALA A O 1
ATOM 760 N N . PHE A 1 97 ? -0.635 -6.280 -9.660 1.00 98.31 97 PHE A N 1
ATOM 761 C CA . PHE A 1 97 ? -1.335 -5.528 -10.704 1.00 98.31 97 PHE A CA 1
ATOM 762 C C . PHE A 1 97 ? -2.325 -6.393 -11.492 1.00 98.31 97 PHE A C 1
ATOM 764 O O . PHE A 1 97 ? -3.429 -5.925 -11.782 1.00 98.31 97 PHE A O 1
ATOM 771 N N . ASP A 1 98 ? -1.994 -7.662 -11.757 1.00 98.06 98 ASP A N 1
ATOM 772 C CA . ASP A 1 98 ? -2.882 -8.606 -12.452 1.00 98.06 98 ASP A CA 1
ATOM 773 C C . ASP A 1 98 ? -4.239 -8.759 -11.737 1.00 98.06 98 ASP A C 1
ATOM 775 O O . ASP A 1 98 ? -5.276 -8.836 -12.395 1.00 98.06 98 ASP A O 1
ATOM 779 N N . VAL A 1 99 ? -4.269 -8.709 -10.396 1.00 98.12 99 VAL A N 1
ATOM 780 C CA . VAL A 1 99 ? -5.519 -8.735 -9.604 1.00 98.12 99 VAL A CA 1
ATOM 781 C C . VAL A 1 99 ? -6.504 -7.649 -10.052 1.00 98.12 99 VAL A C 1
ATOM 783 O O . VAL A 1 99 ? -7.703 -7.907 -10.145 1.00 98.12 99 VAL A O 1
ATOM 786 N N . TRP A 1 100 ? -6.014 -6.446 -10.358 1.00 97.06 100 TRP A N 1
ATOM 787 C CA . TRP A 1 100 ? -6.843 -5.326 -10.809 1.00 97.06 100 TRP A CA 1
ATOM 788 C C . TRP A 1 100 ? -7.056 -5.331 -12.321 1.00 97.06 100 TRP A C 1
ATOM 790 O O . TRP A 1 100 ? -8.159 -5.049 -12.792 1.00 97.06 100 TRP A O 1
ATOM 800 N N . GLN A 1 101 ? -6.017 -5.661 -13.088 1.00 97.25 101 GLN A N 1
ATOM 801 C CA . GLN A 1 101 ? -6.068 -5.735 -14.548 1.00 97.25 101 GLN A CA 1
ATOM 802 C C . GLN A 1 101 ? -7.100 -6.759 -15.037 1.00 97.25 101 GLN A C 1
ATOM 804 O O . GLN A 1 101 ? -7.828 -6.492 -15.984 1.00 97.25 101 GLN A O 1
ATOM 809 N N . ASN A 1 102 ? -7.223 -7.906 -14.364 1.00 97.81 102 ASN A N 1
ATOM 810 C CA . ASN A 1 102 ? -8.107 -8.995 -14.794 1.00 97.81 102 ASN A CA 1
ATOM 811 C C . ASN A 1 102 ? -9.605 -8.670 -14.684 1.00 97.81 102 ASN A C 1
ATOM 813 O O . ASN A 1 102 ? -10.427 -9.335 -15.310 1.00 97.81 102 ASN A O 1
ATOM 817 N N . VAL A 1 103 ? -9.974 -7.669 -13.882 1.00 97.44 103 VAL A N 1
ATOM 818 C CA . VAL A 1 103 ? -11.377 -7.313 -13.604 1.00 97.44 103 VAL A CA 1
ATOM 819 C C . VAL A 1 103 ? -11.709 -5.867 -13.967 1.00 97.44 103 VAL A C 1
ATOM 821 O O . VAL A 1 103 ? -12.810 -5.388 -13.692 1.00 97.44 103 VAL A O 1
ATOM 824 N N . THR A 1 104 ? -10.773 -5.147 -14.587 1.00 96.25 104 THR A N 1
ATOM 825 C CA . THR A 1 104 ? -10.967 -3.763 -15.024 1.00 96.25 104 THR A CA 1
ATOM 826 C C . THR A 1 104 ? -10.404 -3.550 -16.429 1.00 96.25 104 THR A C 1
ATOM 828 O O . THR A 1 104 ? -9.584 -4.327 -16.898 1.00 96.25 104 THR A O 1
ATOM 831 N N . PRO A 1 105 ? -10.781 -2.465 -17.124 1.00 97.06 105 PRO A N 1
ATOM 832 C CA . PRO A 1 105 ? -10.129 -2.096 -18.379 1.00 97.06 105 PRO A CA 1
ATOM 833 C C . PRO A 1 105 ? -8.715 -1.510 -18.219 1.00 97.06 105 PRO A C 1
ATOM 835 O O . PRO A 1 105 ? -8.184 -1.005 -19.210 1.00 97.06 105 PRO A O 1
ATOM 838 N N . LEU A 1 106 ? -8.159 -1.455 -17.000 1.00 97.50 106 LEU A N 1
ATOM 839 C CA . LEU A 1 106 ? -6.816 -0.922 -16.764 1.00 97.50 106 LEU A CA 1
ATOM 840 C C . LEU A 1 106 ? -5.767 -1.887 -17.315 1.00 97.50 106 LEU A C 1
ATOM 842 O O . LEU A 1 106 ? -5.956 -3.097 -17.274 1.00 97.50 106 LEU A O 1
ATOM 846 N N . ARG A 1 107 ? -4.654 -1.346 -17.804 1.00 97.94 107 ARG A N 1
ATOM 847 C CA . ARG A 1 107 ? -3.458 -2.096 -18.192 1.00 97.94 107 ARG A CA 1
ATOM 848 C C . ARG A 1 107 ? -2.262 -1.539 -17.448 1.00 97.94 107 ARG A C 1
ATOM 850 O O . ARG A 1 107 ? -2.144 -0.319 -17.382 1.00 97.94 107 ARG A O 1
ATOM 857 N N . PHE A 1 108 ? -1.397 -2.407 -16.938 1.00 98.25 108 PHE A N 1
ATOM 858 C CA . PHE A 1 108 ? -0.191 -2.005 -16.221 1.00 98.25 108 PHE A CA 1
ATOM 859 C C . PHE A 1 108 ? 1.061 -2.377 -17.015 1.00 98.25 108 PHE A C 1
ATOM 861 O O . PHE A 1 108 ? 1.261 -3.544 -17.346 1.00 98.25 108 PHE A O 1
ATOM 868 N N . GLU A 1 109 ? 1.906 -1.391 -17.307 1.00 96.94 109 GLU A N 1
ATOM 869 C CA . GLU A 1 109 ? 3.185 -1.575 -18.002 1.00 96.94 109 GLU A CA 1
ATOM 870 C C . GLU A 1 109 ? 4.350 -1.263 -17.059 1.00 96.94 109 GLU A C 1
ATOM 872 O O . GLU A 1 109 ? 4.432 -0.172 -16.490 1.00 96.94 109 GLU A O 1
ATOM 877 N N . ALA A 1 110 ? 5.270 -2.217 -16.916 1.00 96.06 110 ALA A N 1
ATOM 878 C CA . ALA A 1 110 ? 6.517 -2.004 -16.196 1.00 96.06 110 ALA A CA 1
ATOM 879 C C . ALA A 1 110 ? 7.505 -1.219 -17.067 1.00 96.06 110 ALA A C 1
ATOM 881 O O . ALA A 1 110 ? 7.874 -1.665 -18.153 1.00 96.06 110 ALA A O 1
ATOM 882 N N . VAL A 1 111 ? 7.992 -0.091 -16.560 1.00 94.44 111 VAL A N 1
ATOM 883 C CA . VAL A 1 111 ? 9.045 0.716 -17.183 1.00 94.44 111 VAL A CA 1
ATOM 884 C C . VAL A 1 111 ? 10.316 0.596 -16.332 1.00 94.44 111 VAL A C 1
ATOM 886 O O . VAL A 1 111 ? 10.233 0.737 -15.111 1.00 94.44 111 VAL A O 1
ATOM 889 N N . PRO A 1 112 ? 11.499 0.330 -16.920 1.00 92.25 112 PRO A N 1
ATOM 890 C CA . PRO A 1 112 ? 12.752 0.315 -16.167 1.0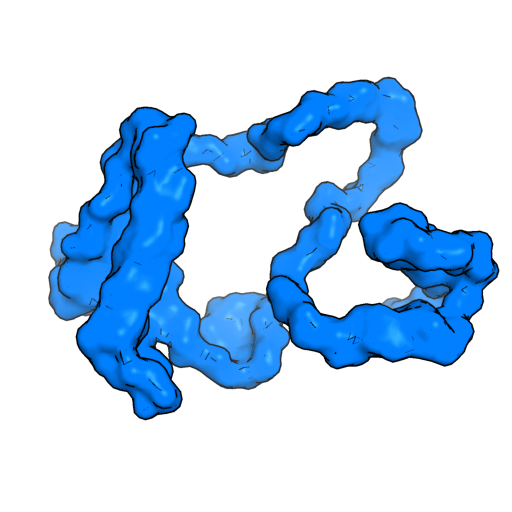0 92.25 112 PRO A CA 1
ATOM 891 C C . PRO A 1 112 ? 13.036 1.673 -15.517 1.00 92.25 112 PRO A C 1
ATOM 893 O O . PRO A 1 112 ? 12.966 2.704 -16.187 1.00 92.25 112 PRO A O 1
ATOM 896 N N . TYR A 1 113 ? 13.436 1.681 -14.242 1.00 91.19 113 TYR A N 1
ATOM 897 C CA . TYR A 1 113 ? 13.679 2.930 -13.507 1.00 91.19 113 TYR A CA 1
ATOM 898 C C . TYR A 1 113 ? 14.793 3.788 -14.128 1.00 91.19 113 TYR A C 1
ATOM 900 O O . TYR A 1 113 ? 14.712 5.012 -14.116 1.00 91.19 113 TYR A O 1
ATOM 908 N N . SER A 1 114 ? 15.778 3.173 -14.786 1.00 89.06 114 SER A N 1
ATOM 909 C CA . SER A 1 114 ? 16.831 3.884 -15.528 1.00 89.06 114 SER A CA 1
ATOM 910 C C . SER A 1 114 ? 16.302 4.762 -16.675 1.00 89.06 114 SER A C 1
ATOM 912 O O . SER A 1 114 ? 16.962 5.715 -17.091 1.00 89.06 114 SER A O 1
ATOM 914 N N . ALA A 1 115 ? 15.098 4.492 -17.192 1.00 84.62 115 ALA A N 1
ATOM 915 C CA . ALA A 1 115 ? 14.455 5.352 -18.184 1.00 84.62 115 ALA A CA 1
ATOM 916 C C . ALA A 1 115 ? 13.944 6.675 -17.576 1.00 84.62 115 ALA A C 1
ATOM 918 O O . ALA A 1 115 ? 13.849 7.672 -18.295 1.00 84.62 115 ALA A O 1
ATOM 919 N N . LEU A 1 116 ? 13.657 6.689 -16.267 1.00 84.56 116 LEU A N 1
ATOM 920 C CA . LEU A 1 116 ? 13.208 7.862 -15.511 1.00 84.56 116 LEU A CA 1
ATOM 921 C C . LEU A 1 116 ? 14.377 8.773 -15.123 1.00 84.56 116 LEU A C 1
ATOM 923 O O . LEU A 1 116 ? 14.267 9.991 -15.219 1.00 84.56 116 LEU A O 1
ATOM 927 N N . GLU A 1 117 ? 15.518 8.195 -14.730 1.00 77.25 117 GLU A N 1
ATOM 928 C CA . GLU A 1 117 ? 16.698 8.951 -14.266 1.00 77.25 117 GLU A CA 1
ATOM 929 C C . GLU A 1 117 ? 17.262 9.901 -15.331 1.00 77.25 117 GLU A C 1
ATOM 931 O O . GLU A 1 117 ? 17.819 10.946 -15.012 1.00 77.25 117 GLU A O 1
ATOM 936 N N . ASN A 1 118 ? 17.049 9.577 -16.606 1.00 73.81 118 ASN A N 1
ATOM 937 C CA . ASN A 1 118 ? 17.472 10.403 -17.734 1.00 73.81 118 ASN A CA 1
ATOM 938 C C . ASN A 1 118 ? 16.486 11.543 -18.067 1.00 73.81 118 ASN A C 1
ATOM 940 O O . ASN A 1 118 ? 16.660 12.212 -19.085 1.00 73.81 118 ASN A O 1
ATOM 944 N N . GLY A 1 119 ? 15.419 11.725 -17.277 1.00 67.38 119 GLY A N 1
ATOM 945 C CA . GLY A 1 119 ? 14.389 12.753 -17.481 1.00 67.38 119 GLY A CA 1
ATOM 946 C C . GLY A 1 119 ? 13.544 12.568 -18.747 1.00 67.38 119 GLY A C 1
ATOM 947 O O . GLY A 1 119 ? 12.832 13.479 -19.156 1.00 67.38 119 GLY A O 1
ATOM 948 N N . ARG A 1 120 ? 13.637 11.404 -19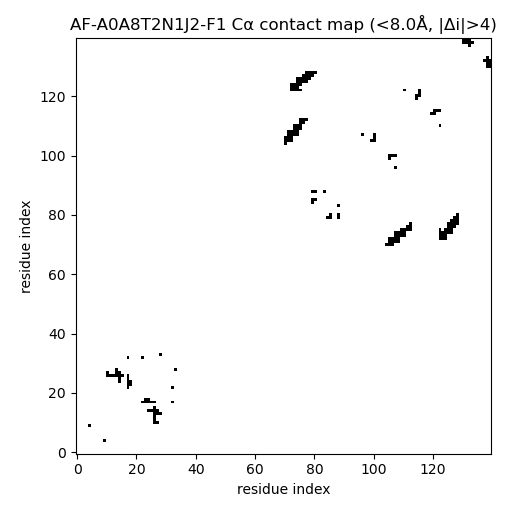.404 1.00 63.81 120 ARG A N 1
ATOM 949 C CA . ARG A 1 120 ? 13.001 11.140 -20.708 1.00 63.81 120 ARG A CA 1
ATOM 950 C C . ARG A 1 120 ? 11.545 10.698 -20.600 1.00 63.81 120 ARG A C 1
ATOM 952 O O . ARG A 1 120 ? 10.836 10.712 -21.604 1.00 63.81 120 ARG A O 1
ATOM 959 N N . ARG A 1 121 ? 11.112 10.250 -19.423 1.00 73.81 121 ARG A N 1
ATOM 960 C CA . ARG A 1 121 ? 9.775 9.703 -19.191 1.00 73.81 121 ARG A CA 1
ATOM 961 C C . ARG A 1 121 ? 9.399 9.913 -17.725 1.00 73.81 121 ARG A C 1
ATOM 963 O O . ARG A 1 121 ? 10.267 9.813 -16.867 1.00 73.81 121 ARG A O 1
ATOM 970 N N . ASP A 1 122 ? 8.126 10.191 -17.473 1.00 83.38 122 ASP A N 1
ATOM 971 C CA . ASP A 1 122 ? 7.498 10.118 -16.150 1.00 83.38 122 ASP A CA 1
ATOM 972 C C . ASP A 1 122 ? 6.618 8.854 -16.095 1.00 83.38 122 ASP A C 1
ATOM 974 O O . ASP A 1 122 ? 6.216 8.349 -17.150 1.00 83.38 122 ASP A O 1
ATOM 978 N N . VAL A 1 123 ? 6.348 8.315 -14.903 1.00 93.25 123 VAL A N 1
ATOM 979 C CA . VAL A 1 123 ? 5.488 7.127 -14.722 1.00 93.25 123 VAL A CA 1
ATOM 980 C C . VAL A 1 123 ? 4.369 7.400 -13.730 1.00 93.25 123 VAL A C 1
ATOM 982 O O . VAL A 1 123 ? 4.533 8.152 -12.776 1.00 93.25 123 VAL A O 1
ATOM 985 N N . ASP A 1 124 ? 3.238 6.725 -13.913 1.00 94.94 124 ASP A N 1
ATOM 986 C CA . ASP A 1 124 ? 2.056 6.940 -13.074 1.00 94.94 124 ASP A CA 1
ATOM 987 C C . ASP A 1 124 ? 2.253 6.447 -11.631 1.00 94.94 124 ASP A C 1
ATOM 989 O O . ASP A 1 124 ? 1.701 7.018 -10.690 1.00 94.94 124 ASP A O 1
ATOM 993 N N . ILE A 1 125 ? 3.020 5.365 -11.443 1.00 96.25 125 ILE A N 1
ATOM 994 C CA . ILE A 1 125 ? 3.268 4.754 -10.131 1.00 96.25 125 ILE A CA 1
ATOM 995 C C . ILE A 1 125 ? 4.762 4.481 -9.944 1.00 96.25 125 ILE A C 1
ATOM 997 O O . ILE A 1 125 ? 5.364 3.685 -10.663 1.00 96.25 125 ILE A O 1
ATOM 1001 N N . THR A 1 126 ? 5.357 5.066 -8.905 1.00 94.75 126 THR A N 1
ATOM 1002 C CA . THR A 1 126 ? 6.723 4.732 -8.476 1.00 94.75 126 THR A CA 1
ATOM 1003 C C . THR A 1 126 ? 6.681 3.888 -7.207 1.00 94.75 126 THR A C 1
ATOM 1005 O O . THR A 1 126 ? 6.073 4.277 -6.213 1.00 94.75 126 THR A O 1
ATOM 1008 N N . ILE A 1 127 ? 7.338 2.728 -7.234 1.00 95.81 127 ILE A N 1
ATOM 1009 C CA . ILE A 1 127 ? 7.403 1.780 -6.118 1.00 95.81 127 ILE A CA 1
ATOM 1010 C C . ILE A 1 127 ? 8.792 1.851 -5.485 1.00 95.81 127 ILE A C 1
ATOM 1012 O O . ILE A 1 127 ? 9.806 1.714 -6.174 1.00 95.81 127 ILE A O 1
ATOM 1016 N N . ILE A 1 128 ? 8.827 2.057 -4.167 1.00 94.12 128 ILE A N 1
ATOM 1017 C CA . ILE A 1 128 ? 10.051 2.206 -3.375 1.00 94.12 128 IL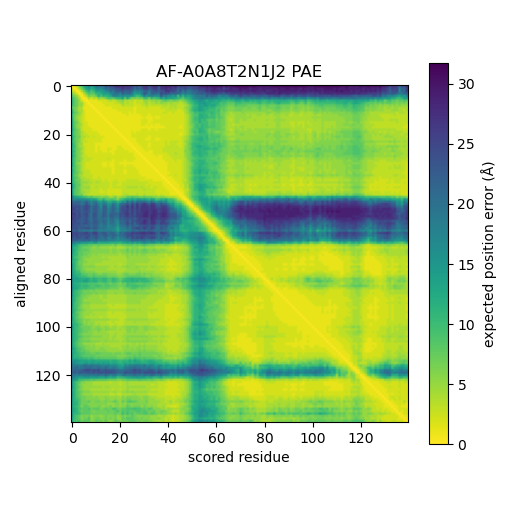E A CA 1
ATOM 1018 C C . ILE A 1 128 ? 9.924 1.366 -2.102 1.00 94.12 128 ILE A C 1
ATOM 1020 O O . ILE A 1 128 ? 8.887 1.375 -1.443 1.00 94.12 128 ILE A O 1
ATOM 1024 N N . PHE A 1 129 ? 11.001 0.676 -1.733 1.00 94.31 129 PHE A N 1
ATOM 1025 C CA . PHE A 1 129 ? 11.172 0.045 -0.427 1.00 94.31 129 PHE A CA 1
ATOM 1026 C C . PHE A 1 129 ? 12.068 0.932 0.439 1.00 94.31 129 PHE A C 1
ATOM 1028 O O . PHE A 1 129 ? 13.219 1.188 0.080 1.00 94.31 129 PHE A O 1
ATOM 1035 N N . ALA A 1 130 ? 11.555 1.398 1.574 1.00 92.81 130 ALA A N 1
ATOM 1036 C CA . ALA A 1 130 ? 12.269 2.298 2.474 1.00 92.81 130 ALA A CA 1
ATOM 1037 C C . ALA A 1 130 ? 11.900 2.043 3.945 1.00 92.81 130 ALA A C 1
ATOM 1039 O O . ALA A 1 130 ? 10.969 1.297 4.245 1.00 92.81 130 ALA A O 1
ATOM 1040 N N . SER A 1 131 ? 12.656 2.656 4.854 1.00 92.62 131 SER A N 1
ATOM 1041 C CA . SER A 1 131 ? 12.463 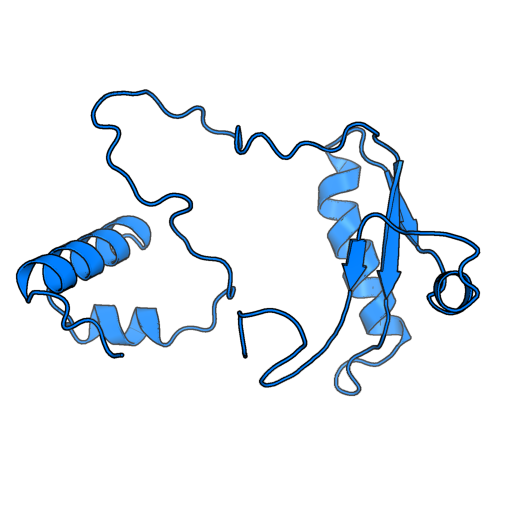2.595 6.306 1.00 92.62 131 SER A CA 1
ATOM 1042 C C . SER A 1 131 ? 12.666 3.977 6.916 1.00 92.62 131 SER A C 1
ATOM 1044 O O . SER A 1 131 ? 13.457 4.761 6.391 1.00 92.62 131 SER A O 1
ATOM 1046 N N . GLY A 1 132 ? 12.031 4.263 8.048 1.00 93.19 132 GLY A N 1
ATOM 1047 C CA . GLY A 1 132 ? 12.127 5.553 8.714 1.00 93.19 132 GLY A CA 1
ATOM 1048 C C . GLY A 1 132 ? 11.453 6.653 7.903 1.00 93.19 132 GLY A C 1
ATOM 1049 O O . GLY A 1 132 ? 10.400 6.457 7.294 1.00 93.19 132 GLY A O 1
ATOM 1050 N N . PHE A 1 133 ? 12.078 7.827 7.883 1.00 93.00 133 PHE A N 1
ATOM 1051 C CA . PHE A 1 133 ? 11.677 8.925 7.011 1.00 93.00 133 PHE A CA 1
ATOM 1052 C C . PHE A 1 133 ? 12.115 8.647 5.568 1.00 93.00 133 PHE A C 1
ATOM 1054 O O . PHE A 1 133 ? 13.303 8.463 5.306 1.00 93.00 133 PHE A O 1
ATOM 1061 N N . HIS A 1 134 ? 11.164 8.632 4.633 1.00 93.50 134 HIS A N 1
ATOM 1062 C CA . HIS A 1 134 ? 11.394 8.178 3.257 1.00 93.50 134 HIS A CA 1
ATOM 1063 C C . HIS A 1 134 ? 10.893 9.156 2.188 1.00 93.50 134 HIS A C 1
ATOM 1065 O O . HIS A 1 134 ? 10.550 8.761 1.076 1.00 93.50 134 HIS A O 1
ATOM 1071 N N . GLY A 1 135 ? 10.912 10.452 2.505 1.00 89.19 135 GLY A N 1
ATOM 1072 C CA . GLY A 1 135 ? 10.639 11.520 1.539 1.00 89.19 135 GLY A CA 1
ATOM 1073 C C . GLY A 1 135 ? 9.165 11.896 1.401 1.00 89.19 135 GLY A C 1
ATOM 1074 O O . GLY A 1 135 ? 8.855 12.835 0.675 1.00 89.19 135 GLY A O 1
ATOM 1075 N N . ASP A 1 136 ? 8.277 11.235 2.141 1.00 84.62 136 ASP A N 1
ATOM 1076 C CA . ASP A 1 136 ? 6.936 11.728 2.428 1.00 84.62 136 ASP A CA 1
ATOM 1077 C C . ASP A 1 136 ? 6.790 12.029 3.934 1.00 84.62 136 ASP A C 1
ATOM 1079 O O . ASP A 1 136 ? 7.628 11.666 4.762 1.00 84.62 136 ASP A O 1
ATOM 1083 N N . SER A 1 137 ? 5.748 12.764 4.320 1.00 86.62 137 SER A N 1
ATOM 1084 C CA . SER A 1 137 ? 5.489 13.091 5.732 1.00 86.62 137 SER A CA 1
ATOM 1085 C C . SER A 1 137 ? 4.890 11.919 6.536 1.00 86.62 137 SER A C 1
ATOM 1087 O O . SER A 1 137 ? 4.267 12.162 7.569 1.00 86.62 137 SER A O 1
ATOM 1089 N N . SER A 1 138 ? 5.046 10.670 6.076 1.00 88.38 138 SER A N 1
ATOM 1090 C CA . SER A 1 138 ? 4.426 9.464 6.646 1.00 88.38 138 SER A CA 1
ATOM 1091 C C . SER A 1 138 ? 5.472 8.373 6.944 1.00 88.38 138 SER A C 1
ATOM 1093 O O . SER A 1 138 ? 5.547 7.385 6.227 1.00 88.38 138 SER A O 1
ATOM 1095 N N . PRO A 1 139 ? 6.286 8.505 8.009 1.00 91.25 139 PRO A N 1
ATOM 1096 C CA . PRO A 1 139 ? 7.405 7.595 8.287 1.00 91.25 139 PRO A CA 1
ATOM 1097 C C . PRO A 1 139 ? 6.978 6.166 8.692 1.00 91.25 139 PRO A C 1
ATOM 1099 O O . PRO A 1 139 ? 5.874 5.975 9.208 1.00 91.25 139 PRO A O 1
ATOM 1102 N N . PHE A 1 140 ? 7.890 5.191 8.533 1.00 91.31 140 PHE A N 1
ATOM 1103 C CA . PHE A 1 140 ? 7.724 3.777 8.932 1.00 91.31 140 PHE A CA 1
ATOM 1104 C C . PHE A 1 140 ? 8.809 3.253 9.872 1.00 91.31 140 PHE A C 1
ATOM 1106 O O . PHE A 1 140 ? 9.984 3.635 9.694 1.00 91.31 140 PHE A O 1
#

Nearest PDB structures (foldseek):
  1rm8-assembly1_A  TM=9.399E-01  e=4.937E-10  Homo sapiens
  3ma2-assembly2_A  TM=9.602E-01  e=1.342E-08  Homo sapiens
  8k5x-assembly1_A  TM=8.679E-01  e=2.296E-07  Homo sapiens
  4h2e-assembly2_B  TM=9.448E-01  e=4.237E-05  Homo sapiens
  4r3v-assembly2_B  TM=8.479E-01  e=3.747E-04  Tannerella forsythia 92A2

Foldseek 3Di:
DDDPDDLVRQLVVLQVVCVVVVHDRPSDCDPVSVVVVPDDDDLDDPDDDDDDDDDDDDDPDDPVVDDDPDQEFEEEEPDDDPVQDDVRRVVVVVVVVCVVVVPDSHHYHYDYVVCVVVVNDDGRYYHYDDAADDPDPRGD

Solvent-accessible surface area (backbone atoms only — not comparable to full-atom values): 9150 Å² total; per-residue (Å²): 135,85,78,84,72,52,70,66,58,52,27,53,51,42,27,50,50,25,54,74,75,72,44,82,70,73,32,57,93,42,70,69,56,49,59,58,68,71,49,90,75,78,89,70,71,94,71,83,74,94,71,90,67,88,90,62,90,74,68,98,58,90,77,81,78,84,66,77,93,66,46,78,42,35,30,27,59,74,55,71,56,86,91,66,33,65,68,55,46,54,51,52,53,51,54,59,49,44,68,53,34,79,78,45,86,42,42,83,44,84,45,68,42,75,53,40,77,71,71,76,48,87,64,80,38,81,42,75,75,79,65,42,75,68,90,58,99,73,60,92

Secondary structure (DSSP, 8-state):
------HHHHHHHHHHHHHHTT----SS--HHHHHHHTS---SS-SS-SSS--TT----SS--SS---SSSEEEEEES---TTT-HHHHHHHHHHHHHHHHTTSS-EEEE--THHHHTTS---SEEE----SS-SSS---

InterPro domains:
  IPR001818 Peptidase M10, metallopeptidase [PF00413] (67-140)
  IPR002477 Peptidoglycan binding-like [PF01471] (8-37)
  IPR021158 Peptidase M10A, cysteine switch, zinc binding site [PS00546] (40-47)
  IPR021190 Peptidase M10A [PR00138] (37-50)
  IPR021190 Peptidase M10A [PR00138] (93-108)
  IPR021190 Peptidase M10A [PR00138] (123-140)
  IPR024079 Metallopeptidase, catalytic domain superfamily [G3DSA:3.40.390.10] (1-140)
  IPR036365 PGBD-like superfamily [SSF47090] (5-47)

pLDDT: mean 86.13, std 16.05, range [34.44, 98.31]